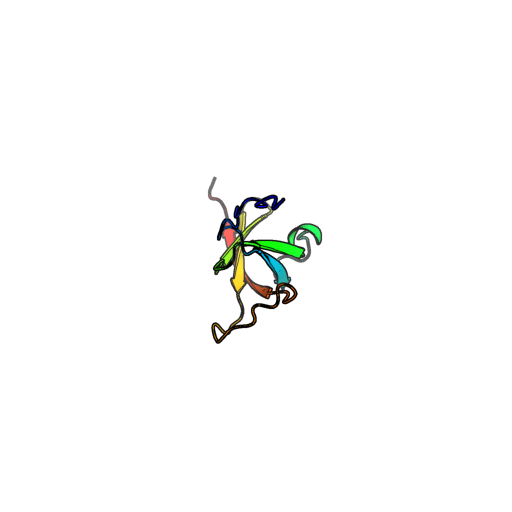Protein AF-A0A246RSG8-F1 (afdb_monomer_lite)

Structure (mmCIF, N/CA/C/O backbone):
data_AF-A0A246RSG8-F1
#
_entry.id   AF-A0A246RSG8-F1
#
loop_
_atom_site.group_PDB
_atom_site.id
_atom_site.type_symbol
_atom_site.label_atom_id
_atom_site.label_alt_id
_atom_site.label_comp_id
_atom_site.label_asym_id
_atom_site.label_entity_id
_atom_site.label_seq_id
_atom_site.pdbx_PDB_ins_code
_atom_site.Cartn_x
_atom_site.Cartn_y
_atom_site.Cartn_z
_atom_site.occupancy
_atom_site.B_iso_or_equiv
_atom_site.auth_seq_id
_atom_site.auth_comp_id
_atom_site.auth_asym_id
_atom_site.auth_atom_id
_atom_site.pdbx_PDB_model_num
ATOM 1 N N . MET A 1 1 ? 22.315 25.945 -39.291 1.00 38.03 1 MET A N 1
ATOM 2 C CA . MET A 1 1 ? 22.839 26.459 -38.008 1.00 38.03 1 MET A CA 1
ATOM 3 C C . MET A 1 1 ? 22.251 25.611 -36.898 1.00 38.03 1 MET A C 1
ATOM 5 O O . MET A 1 1 ? 21.041 25.617 -36.715 1.00 38.03 1 MET A O 1
ATOM 9 N N . SER A 1 2 ? 23.095 24.785 -36.279 1.00 40.34 2 SER A N 1
ATOM 10 C CA . SER A 1 2 ? 22.717 23.801 -35.264 1.00 40.34 2 SER A CA 1
ATOM 11 C C . SER A 1 2 ? 22.138 24.466 -34.024 1.00 40.34 2 SER A C 1
ATOM 13 O O . SER A 1 2 ? 22.799 25.278 -33.386 1.00 40.34 2 SER A O 1
ATOM 15 N N . SER A 1 3 ? 20.926 24.066 -33.659 1.00 39.22 3 SER A N 1
ATOM 16 C CA . SER A 1 3 ? 20.412 24.235 -32.306 1.00 39.22 3 SER A CA 1
ATOM 17 C C . SER A 1 3 ? 20.870 23.019 -31.496 1.00 39.22 3 SER A C 1
ATOM 19 O O . SER A 1 3 ? 20.428 21.913 -31.814 1.00 39.22 3 SER A O 1
ATOM 21 N N . PRO A 1 4 ? 21.718 23.149 -30.462 1.00 52.09 4 PRO A N 1
ATOM 22 C CA . PRO A 1 4 ? 21.901 22.057 -29.523 1.00 52.09 4 PRO A CA 1
ATOM 23 C C . PRO A 1 4 ? 20.651 22.022 -28.641 1.00 52.09 4 PRO A C 1
ATOM 25 O O . PRO A 1 4 ? 20.451 22.871 -27.772 1.00 52.09 4 PRO A O 1
ATOM 28 N N . ARG A 1 5 ? 19.748 21.073 -28.901 1.00 51.50 5 ARG A N 1
ATOM 29 C CA . ARG A 1 5 ? 18.712 20.744 -27.921 1.00 51.50 5 ARG A CA 1
ATOM 30 C C . ARG A 1 5 ? 19.431 20.174 -26.700 1.00 51.50 5 ARG A C 1
ATOM 32 O O . ARG A 1 5 ? 20.171 19.205 -26.817 1.00 51.50 5 ARG A O 1
ATOM 39 N N . ARG A 1 6 ? 19.261 20.868 -25.571 1.00 53.03 6 ARG A N 1
ATOM 40 C CA . ARG A 1 6 ? 19.746 20.526 -24.230 1.00 53.03 6 ARG A CA 1
ATOM 41 C C . ARG A 1 6 ? 19.775 19.011 -24.010 1.00 53.03 6 ARG A C 1
ATOM 43 O O . ARG A 1 6 ? 18.723 18.381 -24.005 1.00 53.03 6 ARG A O 1
ATOM 50 N N . PHE A 1 7 ? 20.956 18.463 -23.736 1.00 47.03 7 PHE A N 1
ATOM 51 C CA . PHE A 1 7 ? 21.060 17.222 -22.978 1.00 47.03 7 PHE A CA 1
ATOM 52 C C . PHE A 1 7 ? 20.647 17.538 -21.541 1.00 47.03 7 PHE A C 1
ATOM 54 O O . PHE A 1 7 ? 21.447 17.975 -20.718 1.00 47.03 7 PHE A O 1
ATOM 61 N N . SER A 1 8 ? 19.359 17.396 -21.270 1.00 51.47 8 SER A N 1
ATOM 62 C CA . SER A 1 8 ? 18.835 17.265 -19.916 1.00 51.47 8 SER A CA 1
ATOM 63 C C . SER A 1 8 ? 18.251 15.866 -19.803 1.00 51.47 8 SER A C 1
ATOM 65 O O . SER A 1 8 ? 17.054 15.716 -19.607 1.00 51.47 8 SER A O 1
ATOM 67 N N . ASP A 1 9 ? 19.093 14.849 -19.998 1.00 54.22 9 ASP A N 1
ATOM 68 C CA . ASP A 1 9 ? 18.734 13.484 -19.630 1.00 54.22 9 ASP A CA 1
ATOM 69 C C . ASP A 1 9 ? 19.179 13.274 -18.183 1.00 54.22 9 ASP A C 1
ATOM 71 O O . ASP A 1 9 ? 20.330 12.962 -17.868 1.00 54.22 9 ASP A O 1
ATOM 75 N N . VAL A 1 10 ? 18.274 13.631 -17.280 1.00 54.41 10 VAL A N 1
ATOM 76 C CA . VAL A 1 10 ? 18.366 13.276 -15.873 1.00 54.41 10 VAL A CA 1
ATOM 77 C C . VAL A 1 10 ? 18.177 11.763 -15.816 1.00 54.41 10 VAL A C 1
ATOM 79 O O . VAL A 1 10 ? 17.083 11.279 -16.072 1.00 54.41 10 VAL A O 1
ATOM 82 N N . ARG A 1 11 ? 19.223 11.010 -15.464 1.00 61.12 11 ARG A N 1
ATOM 83 C CA . ARG A 1 11 ? 19.092 9.606 -15.041 1.00 61.12 11 ARG A CA 1
ATOM 84 C C . ARG A 1 11 ? 18.388 9.536 -13.679 1.00 61.12 11 ARG A C 1
ATOM 86 O O . ARG A 1 11 ? 19.029 9.261 -12.666 1.00 61.12 11 ARG A O 1
ATOM 93 N N . GLY A 1 12 ? 17.105 9.863 -13.630 1.00 54.00 12 GLY A N 1
ATOM 94 C CA . GLY A 1 12 ? 16.326 9.914 -12.397 1.00 54.00 12 GLY A CA 1
ATOM 95 C C . GLY A 1 12 ? 14.849 9.746 -12.709 1.00 54.00 12 GLY A C 1
ATOM 96 O O . GLY A 1 12 ? 14.331 10.462 -13.557 1.00 54.00 12 GLY A O 1
ATOM 97 N N . ASP A 1 13 ? 14.224 8.796 -12.015 1.00 62.53 13 ASP A N 1
ATOM 98 C CA . ASP A 1 13 ? 12.841 8.333 -12.175 1.00 62.53 13 ASP A CA 1
ATOM 99 C C . ASP A 1 13 ? 12.588 7.387 -13.354 1.00 62.53 13 ASP A C 1
ATOM 101 O O . ASP A 1 13 ? 11.611 7.524 -14.085 1.00 62.53 13 ASP A O 1
ATOM 105 N N . ASP A 1 14 ? 13.408 6.338 -13.475 1.00 78.44 14 ASP A N 1
ATOM 106 C CA . ASP A 1 14 ? 12.859 5.095 -14.021 1.00 78.44 14 ASP A CA 1
ATOM 107 C C . ASP A 1 14 ? 11.736 4.656 -13.068 1.00 78.44 14 ASP A C 1
ATOM 109 O O . ASP A 1 14 ? 11.957 4.447 -11.872 1.00 78.44 14 ASP A O 1
ATOM 113 N N . HIS A 1 15 ? 10.503 4.662 -13.554 1.00 80.69 15 HIS A N 1
ATOM 114 C CA . HIS A 1 15 ? 9.301 4.311 -12.810 1.00 80.69 15 HIS A CA 1
ATOM 115 C C . HIS A 1 15 ? 8.625 3.174 -13.570 1.00 80.69 15 HIS A C 1
ATOM 117 O O . HIS A 1 15 ? 8.515 3.231 -14.791 1.00 80.69 15 HIS A O 1
ATOM 123 N N . PHE A 1 16 ? 8.131 2.170 -12.851 1.00 84.69 16 PHE A N 1
ATOM 124 C CA . PHE A 1 16 ? 7.393 1.058 -13.445 1.00 84.69 16 PHE A CA 1
ATOM 125 C C . PHE A 1 16 ? 5.955 1.030 -12.937 1.00 84.69 16 PHE A C 1
ATOM 127 O O . PHE A 1 16 ? 5.649 1.487 -11.826 1.00 84.69 16 PHE A O 1
ATOM 134 N N . ASP A 1 17 ? 5.072 0.460 -13.749 1.00 88.69 17 ASP A N 1
ATOM 135 C CA . ASP A 1 17 ? 3.697 0.208 -13.350 1.00 88.69 17 ASP A CA 1
ATOM 136 C C . ASP A 1 17 ? 3.624 -0.980 -12.395 1.00 88.69 17 ASP A C 1
ATOM 138 O O . ASP A 1 17 ? 4.251 -2.017 -12.590 1.00 88.69 17 ASP A O 1
ATOM 142 N N . VAL A 1 18 ? 2.847 -0.823 -11.334 1.00 89.88 18 VAL A N 1
ATOM 143 C CA . VAL A 1 18 ? 2.720 -1.763 -10.225 1.00 89.88 18 VAL A CA 1
ATOM 144 C C . VAL A 1 18 ? 1.302 -2.279 -10.147 1.00 89.88 18 VAL A C 1
ATOM 146 O O . VAL A 1 18 ? 0.349 -1.496 -10.137 1.00 89.88 18 VAL A O 1
ATOM 149 N N . LEU A 1 19 ? 1.178 -3.589 -9.951 1.00 92.38 19 LEU A N 1
ATOM 150 C CA . LEU A 1 19 ? -0.060 -4.227 -9.534 1.00 92.38 19 LEU A CA 1
ATOM 151 C C . LEU A 1 19 ? 0.092 -4.870 -8.147 1.00 92.38 19 LEU A C 1
ATOM 153 O O . LEU A 1 19 ? 0.943 -5.733 -7.940 1.00 92.38 19 LEU A O 1
ATOM 157 N N . LEU A 1 20 ? -0.756 -4.469 -7.198 1.00 94.62 20 LEU A N 1
ATOM 158 C CA . LEU A 1 20 ? -0.835 -5.057 -5.861 1.00 94.62 20 LEU A CA 1
ATOM 159 C C . LEU A 1 20 ? -1.846 -6.212 -5.837 1.00 94.62 20 LEU A C 1
ATOM 161 O O . LEU A 1 20 ? -3.065 -6.008 -5.923 1.00 94.62 20 LEU A O 1
ATOM 165 N N . GLU A 1 21 ? -1.334 -7.424 -5.666 1.00 93.81 21 GLU A N 1
ATOM 166 C CA . GLU A 1 21 ? -2.108 -8.664 -5.635 1.00 93.81 21 GLU A CA 1
ATOM 167 C C . GLU A 1 21 ? -2.335 -9.147 -4.192 1.00 93.81 21 GLU A C 1
ATOM 169 O O . GLU A 1 21 ? -1.465 -9.032 -3.326 1.00 93.81 21 GLU A O 1
ATOM 174 N N . GLY A 1 22 ? -3.523 -9.696 -3.919 1.00 94.38 22 GLY A N 1
ATOM 175 C CA . GLY A 1 22 ? -3.917 -10.162 -2.586 1.00 94.38 22 GLY A CA 1
ATOM 176 C C . GLY A 1 22 ? -4.375 -9.033 -1.657 1.00 94.38 22 GLY A C 1
ATOM 177 O O . GLY A 1 22 ? -4.993 -8.055 -2.096 1.00 94.38 22 GLY A O 1
ATOM 178 N N . GLY A 1 23 ? -4.094 -9.182 -0.362 1.00 91.88 23 GLY A N 1
ATOM 179 C CA . GLY A 1 23 ? -4.439 -8.206 0.669 1.00 91.88 23 GLY A CA 1
ATOM 180 C C . GLY A 1 23 ? -5.944 -8.053 0.909 1.00 91.88 23 GLY A C 1
ATOM 181 O O . GLY A 1 23 ? -6.745 -8.855 0.423 1.00 91.88 23 GLY A O 1
ATOM 182 N N . PRO A 1 24 ? -6.359 -7.033 1.678 1.00 92.31 24 PRO A N 1
ATOM 183 C CA . PRO A 1 24 ? -7.758 -6.852 2.040 1.00 92.31 24 PRO A CA 1
ATOM 184 C C . PRO A 1 24 ? -8.641 -6.590 0.811 1.00 92.31 24 PRO A C 1
ATOM 186 O O . PRO A 1 24 ? -8.340 -5.739 -0.029 1.00 92.31 24 PRO A O 1
ATOM 189 N N . VAL A 1 25 ? -9.780 -7.289 0.737 1.00 90.75 25 VAL A N 1
ATOM 190 C CA . VAL A 1 25 ? -10.754 -7.177 -0.370 1.00 90.75 25 VAL A CA 1
ATOM 191 C C . VAL A 1 25 ? -11.258 -5.739 -0.539 1.00 90.75 25 VAL A C 1
ATOM 193 O O . VAL A 1 25 ? -11.479 -5.294 -1.658 1.00 90.75 25 VAL A O 1
ATOM 196 N N . GLY A 1 26 ? -11.368 -4.983 0.558 1.00 91.62 26 GLY A N 1
ATOM 197 C CA . GLY A 1 26 ? -11.802 -3.585 0.546 1.00 91.62 26 GLY A CA 1
ATOM 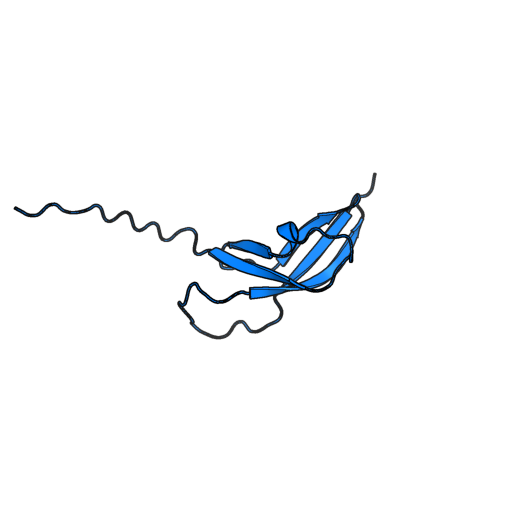198 C C . GLY A 1 26 ? -10.736 -2.563 0.130 1.00 91.62 26 GLY A C 1
ATOM 199 O O . GLY A 1 26 ? -10.992 -1.364 0.247 1.00 91.62 26 GLY A O 1
ATOM 200 N N . LEU A 1 27 ? -9.538 -2.986 -0.294 1.00 91.31 27 LEU A N 1
ATOM 201 C CA . LEU A 1 27 ? -8.510 -2.054 -0.755 1.00 91.31 27 LEU A CA 1
ATOM 202 C C . LEU A 1 27 ? -8.882 -1.472 -2.135 1.00 91.31 27 LEU A C 1
ATOM 204 O O . LEU A 1 27 ? -9.106 -2.259 -3.063 1.00 91.31 27 LEU A O 1
ATOM 208 N N . PRO A 1 28 ? -8.909 -0.133 -2.308 1.00 92.56 28 PRO A N 1
ATOM 209 C CA . PRO A 1 28 ? -9.331 0.498 -3.557 1.00 92.56 28 PRO A CA 1
ATOM 210 C C . PRO A 1 28 ? -8.510 0.064 -4.775 1.00 92.56 28 PRO A C 1
ATOM 212 O O . PRO A 1 28 ? -7.284 -0.036 -4.711 1.00 92.56 28 PRO A O 1
ATOM 215 N N . ALA A 1 29 ? -9.173 -0.103 -5.923 1.00 88.75 29 ALA A N 1
ATOM 216 C CA . ALA A 1 29 ? -8.515 -0.456 -7.185 1.00 88.75 29 ALA A CA 1
ATOM 217 C C . ALA A 1 29 ? -7.461 0.581 -7.617 1.00 88.75 29 ALA A C 1
ATOM 219 O O . ALA A 1 29 ? -6.399 0.211 -8.109 1.00 88.75 29 ALA A O 1
ATOM 220 N N . THR A 1 30 ? -7.702 1.864 -7.338 1.00 89.38 30 THR A N 1
ATOM 221 C CA . THR A 1 30 ? -6.747 2.962 -7.574 1.00 89.38 30 THR A CA 1
ATOM 222 C C . THR A 1 30 ? -5.491 2.874 -6.708 1.00 89.38 30 THR A C 1
ATOM 224 O O . THR A 1 30 ? -4.476 3.476 -7.032 1.00 89.38 30 THR A O 1
ATOM 227 N N . THR A 1 31 ? -5.538 2.143 -5.592 1.00 91.88 31 THR A N 1
ATOM 228 C CA . THR A 1 31 ? -4.351 1.837 -4.784 1.00 91.88 31 THR A CA 1
ATOM 229 C C . THR A 1 31 ? -3.642 0.584 -5.288 1.00 91.88 31 THR A C 1
ATOM 231 O O . THR A 1 31 ? -2.425 0.476 -5.145 1.00 91.88 31 THR A O 1
ATOM 234 N N . ARG A 1 32 ? -4.396 -0.355 -5.877 1.00 93.25 32 ARG A N 1
ATOM 235 C CA . ARG A 1 32 ? -3.869 -1.612 -6.415 1.00 93.25 32 ARG A CA 1
ATOM 236 C C . ARG A 1 32 ? -3.064 -1.414 -7.694 1.00 93.25 32 ARG A C 1
ATOM 238 O O . ARG A 1 32 ? -2.065 -2.100 -7.847 1.00 93.25 32 ARG A O 1
ATOM 245 N N . ALA A 1 33 ? -3.469 -0.501 -8.572 1.00 91.69 33 ALA A N 1
ATOM 246 C CA . ALA A 1 33 ? -2.717 -0.134 -9.770 1.00 91.69 33 ALA A CA 1
ATOM 247 C C . ALA A 1 33 ? -2.083 1.251 -9.579 1.00 91.69 33 ALA A C 1
ATOM 249 O O . ALA A 1 33 ? -2.801 2.239 -9.420 1.00 91.69 33 ALA A O 1
ATOM 250 N N . ARG A 1 34 ? -0.750 1.327 -9.547 1.00 89.88 34 ARG A N 1
ATOM 25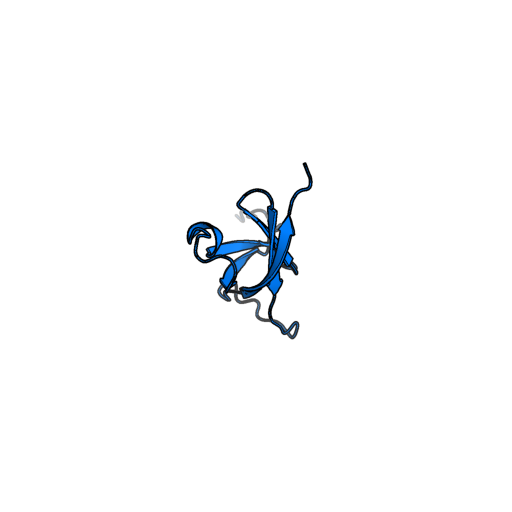1 C CA . ARG A 1 34 ? 0.002 2.577 -9.322 1.00 89.88 34 ARG A CA 1
ATOM 252 C C . ARG A 1 34 ? 1.388 2.494 -9.943 1.00 89.88 34 ARG A C 1
ATOM 254 O O . ARG A 1 34 ? 1.854 1.396 -10.174 1.00 89.88 34 ARG A O 1
ATOM 261 N N . SER A 1 35 ? 2.092 3.608 -10.094 1.00 89.19 35 SER A N 1
ATOM 262 C CA . SER A 1 35 ? 3.512 3.583 -10.472 1.00 89.19 35 SER A CA 1
ATOM 263 C C . SER A 1 35 ? 4.419 3.679 -9.235 1.00 89.19 35 SER A C 1
ATOM 265 O O . SER A 1 35 ? 4.018 4.232 -8.196 1.00 89.19 35 SER A O 1
ATOM 267 N N . ALA A 1 36 ? 5.630 3.131 -9.323 1.00 88.12 36 ALA A N 1
ATOM 268 C CA . ALA A 1 36 ? 6.644 3.201 -8.270 1.00 88.12 36 ALA A CA 1
ATOM 269 C C . ALA A 1 36 ? 8.060 3.362 -8.853 1.00 88.12 36 ALA A C 1
ATOM 271 O O . ALA A 1 36 ? 8.301 2.902 -9.970 1.00 88.12 36 ALA A O 1
ATOM 272 N N . PRO A 1 37 ? 9.000 3.958 -8.092 1.00 86.88 37 PRO A N 1
ATOM 273 C CA . PRO A 1 37 ? 10.389 4.070 -8.518 1.00 86.88 37 PRO A CA 1
ATOM 274 C C . PRO A 1 37 ? 11.022 2.707 -8.779 1.00 86.88 37 PRO A C 1
ATOM 276 O O . PRO A 1 37 ? 10.827 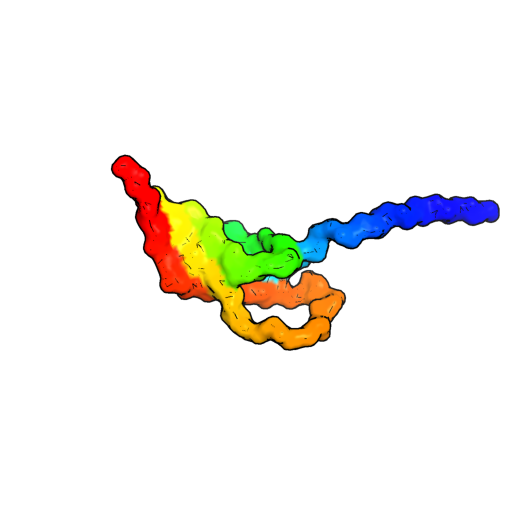1.758 -8.006 1.00 86.88 37 PRO A O 1
ATOM 279 N N . ALA A 1 38 ? 11.852 2.637 -9.811 1.00 80.06 38 ALA A N 1
ATOM 280 C CA . ALA A 1 38 ? 12.751 1.527 -10.057 1.00 80.06 38 ALA A CA 1
ATOM 281 C C . ALA A 1 38 ? 13.578 1.212 -8.807 1.00 80.06 38 ALA A C 1
ATOM 283 O O . ALA A 1 38 ? 13.968 2.091 -8.038 1.00 80.06 38 ALA A O 1
ATOM 284 N N . GLY A 1 39 ? 13.795 -0.078 -8.558 1.00 81.75 39 GLY A N 1
ATOM 285 C CA . GLY A 1 39 ? 14.450 -0.549 -7.337 1.00 81.75 39 GLY A CA 1
ATOM 286 C C . GLY A 1 39 ? 13.546 -0.613 -6.099 1.00 81.75 39 GLY A C 1
ATOM 287 O O . GLY A 1 39 ? 13.992 -1.095 -5.058 1.00 81.75 39 GLY A O 1
ATOM 288 N N . THR A 1 40 ? 12.268 -0.216 -6.184 1.00 87.62 40 THR A N 1
ATOM 289 C CA . THR A 1 40 ? 11.303 -0.480 -5.104 1.00 87.62 40 THR A CA 1
ATOM 290 C C . THR A 1 40 ? 11.203 -1.989 -4.859 1.00 87.62 40 THR A C 1
ATOM 292 O O . THR A 1 40 ? 10.777 -2.742 -5.730 1.00 87.62 40 THR A O 1
ATOM 295 N N . GLY A 1 41 ? 11.599 -2.442 -3.666 1.00 87.94 41 GLY A N 1
ATOM 296 C CA . GLY A 1 41 ? 11.488 -3.850 -3.254 1.00 87.94 41 GLY A CA 1
ATOM 297 C C . GLY A 1 41 ? 10.223 -4.163 -2.449 1.00 87.94 41 GLY A C 1
ATOM 298 O O . GLY A 1 41 ? 9.736 -5.292 -2.459 1.00 87.94 41 GLY A O 1
ATOM 299 N N . ARG A 1 42 ? 9.655 -3.154 -1.775 1.00 92.50 42 ARG A N 1
ATOM 300 C CA . ARG A 1 42 ? 8.471 -3.297 -0.918 1.00 92.50 42 ARG A CA 1
ATOM 301 C C . ARG A 1 42 ? 7.590 -2.056 -0.972 1.00 92.50 42 ARG A C 1
ATOM 303 O O . ARG A 1 42 ? 8.095 -0.936 -0.922 1.00 92.50 42 ARG A O 1
ATOM 310 N N . ILE A 1 43 ? 6.277 -2.263 -0.969 1.00 94.38 43 ILE A N 1
ATOM 311 C CA . ILE A 1 43 ? 5.267 -1.203 -0.915 1.00 94.38 43 ILE A CA 1
ATOM 312 C C . ILE A 1 43 ? 4.456 -1.354 0.371 1.00 94.38 43 ILE A C 1
ATOM 314 O O . ILE A 1 43 ? 3.961 -2.433 0.692 1.00 94.38 43 ILE A O 1
ATOM 318 N N . LYS A 1 44 ? 4.318 -0.251 1.111 1.00 95.38 44 LYS A N 1
ATOM 319 C CA . LYS A 1 44 ? 3.468 -0.161 2.303 1.00 95.38 44 LYS A CA 1
ATOM 320 C C . LYS A 1 44 ? 2.267 0.720 2.002 1.00 95.38 44 LYS A C 1
ATOM 322 O O . LYS A 1 44 ? 2.437 1.866 1.587 1.00 95.38 44 LYS A O 1
ATOM 327 N N . VAL A 1 45 ? 1.071 0.208 2.255 1.00 94.62 45 VAL A N 1
ATOM 328 C CA . VAL A 1 45 ? -0.185 0.924 2.021 1.00 94.62 45 VAL A CA 1
ATOM 329 C C . VAL A 1 45 ? -0.891 1.167 3.354 1.00 94.62 45 VAL A C 1
ATOM 331 O O . VAL A 1 45 ? -1.260 0.195 4.012 1.00 94.62 45 VAL A O 1
ATOM 334 N N . PRO A 1 46 ? -1.094 2.428 3.776 1.00 94.19 46 PRO A N 1
ATOM 335 C CA . PRO A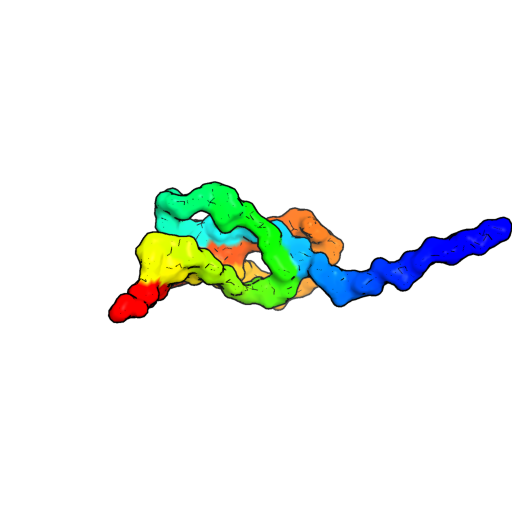 1 46 ? -1.921 2.732 4.938 1.00 94.19 46 PRO A CA 1
ATOM 336 C C . PRO A 1 46 ? -3.368 2.283 4.700 1.00 94.19 46 PRO A C 1
ATOM 338 O O . PRO A 1 46 ? -3.984 2.679 3.711 1.00 94.19 46 PRO A O 1
ATOM 341 N N . TYR A 1 47 ? -3.920 1.470 5.599 1.00 94.31 47 TYR A N 1
ATOM 342 C CA . TYR A 1 47 ? -5.300 0.993 5.499 1.00 94.31 47 TYR A CA 1
ATOM 343 C C . TYR A 1 47 ? -5.880 0.643 6.878 1.00 94.31 47 TYR A C 1
ATOM 345 O O . TYR A 1 47 ? -5.283 -0.109 7.653 1.00 94.31 47 TYR A O 1
ATOM 353 N N . LEU A 1 48 ? -7.056 1.207 7.190 1.00 92.44 48 LEU A N 1
ATOM 354 C CA . LEU A 1 48 ? -7.841 0.950 8.412 1.00 92.44 48 LEU A CA 1
ATOM 355 C C . LEU A 1 48 ? -7.016 0.957 9.720 1.00 92.44 48 LEU A C 1
ATOM 357 O O . LEU A 1 48 ? -7.091 0.015 10.508 1.00 92.44 48 LEU A O 1
ATOM 361 N N . GLY A 1 49 ? -6.191 1.984 9.948 1.00 91.88 49 GLY A N 1
ATOM 362 C CA . GLY A 1 49 ? -5.374 2.089 11.172 1.00 91.88 49 GLY A CA 1
ATOM 363 C C . GLY A 1 49 ? -4.162 1.145 11.212 1.00 91.88 49 GLY A C 1
ATOM 364 O O . GLY A 1 49 ? -3.683 0.763 12.279 1.00 91.88 49 GLY A O 1
ATOM 365 N N . GLY A 1 50 ? -3.669 0.724 10.048 1.00 94.38 50 GLY A N 1
ATOM 366 C CA . GLY A 1 50 ? -2.485 -0.113 9.904 1.00 94.38 50 GLY A CA 1
ATOM 367 C C . GLY A 1 50 ? -1.775 0.113 8.573 1.00 94.38 50 GLY A C 1
ATOM 368 O O . GLY A 1 50 ? -2.106 1.034 7.828 1.00 94.38 50 GLY A O 1
ATOM 369 N N . TYR A 1 51 ? -0.820 -0.762 8.273 1.00 95.88 51 TYR A N 1
ATOM 370 C CA . TYR A 1 51 ? -0.162 -0.852 6.975 1.00 95.88 51 TYR A CA 1
ATOM 371 C C . TYR A 1 51 ? -0.305 -2.258 6.417 1.00 95.88 51 TYR A C 1
ATOM 373 O O . TYR A 1 51 ? 0.047 -3.226 7.093 1.00 95.88 51 TYR A O 1
ATOM 381 N N . GLU A 1 52 ? -0.743 -2.341 5.172 1.00 96.88 52 GLU A N 1
ATOM 382 C CA . GLU A 1 52 ? -0.640 -3.533 4.342 1.00 96.88 52 GLU A CA 1
ATOM 383 C C . GLU A 1 52 ? 0.735 -3.533 3.670 1.00 96.88 52 GLU A C 1
ATOM 385 O O . GLU A 1 52 ? 1.147 -2.523 3.089 1.00 96.88 52 GLU A O 1
ATOM 390 N N . HIS A 1 53 ? 1.461 -4.640 3.774 1.00 96.69 53 HIS A N 1
ATOM 391 C CA . HIS A 1 53 ? 2.783 -4.802 3.178 1.00 96.69 53 HIS A CA 1
ATOM 392 C C . HIS A 1 53 ? 2.667 -5.687 1.948 1.00 96.69 53 HIS A C 1
ATOM 394 O O . HIS A 1 53 ? 2.057 -6.755 1.993 1.00 96.69 53 HIS A O 1
ATOM 400 N N . PHE A 1 54 ? 3.267 -5.224 0.859 1.00 95.81 54 PHE A N 1
ATOM 401 C CA . PHE A 1 54 ? 3.358 -5.953 -0.392 1.00 95.81 54 PHE A CA 1
ATOM 402 C C . PHE A 1 54 ? 4.819 -6.044 -0.810 1.00 95.81 54 PHE A C 1
ATOM 404 O O . PHE A 1 54 ? 5.540 -5.041 -0.790 1.00 95.81 54 PHE A O 1
ATOM 411 N N . GLU A 1 55 ? 5.244 -7.230 -1.215 1.00 93.81 55 GLU A N 1
ATOM 412 C CA . GLU A 1 55 ? 6.609 -7.514 -1.645 1.00 93.81 55 GLU A CA 1
ATOM 413 C C . GLU A 1 55 ? 6.603 -8.005 -3.086 1.00 93.81 55 GLU A C 1
ATOM 415 O O . GLU A 1 55 ? 5.671 -8.679 -3.536 1.00 93.81 55 GLU A O 1
ATOM 420 N N . ARG A 1 56 ? 7.636 -7.632 -3.837 1.00 89.75 56 ARG A N 1
ATOM 421 C CA . ARG A 1 56 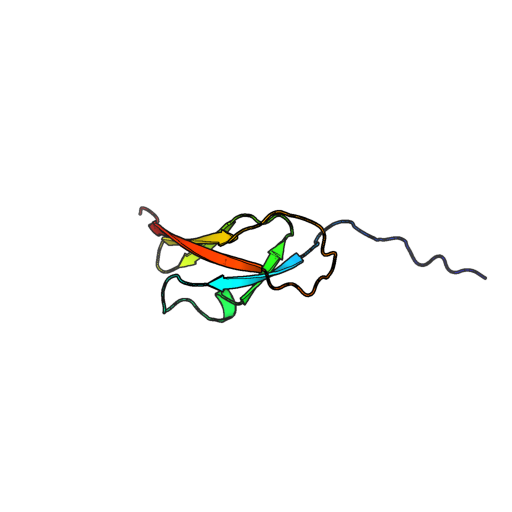? 7.786 -8.052 -5.228 1.00 89.75 56 ARG A CA 1
ATOM 422 C C . ARG A 1 56 ? 7.907 -9.577 -5.280 1.00 89.75 56 ARG A C 1
ATOM 424 O O . ARG A 1 56 ? 8.777 -10.147 -4.629 1.00 89.75 56 ARG A O 1
ATOM 431 N N . SER A 1 57 ? 7.049 -10.245 -6.047 1.00 81.31 57 SER A N 1
ATOM 432 C CA . SER A 1 57 ? 7.276 -11.661 -6.363 1.00 81.31 57 SER A CA 1
ATOM 433 C C . SER A 1 57 ? 8.366 -11.766 -7.432 1.00 81.31 57 SER A C 1
ATOM 435 O O . SER A 1 57 ? 8.302 -11.006 -8.391 1.00 81.31 57 SER A O 1
ATOM 437 N N . GLY A 1 58 ? 9.375 -12.626 -7.216 1.00 66.50 58 GLY A N 1
ATOM 438 C CA . GLY A 1 58 ? 10.645 -12.705 -7.974 1.00 66.50 58 GLY A CA 1
ATOM 439 C C . GLY A 1 58 ? 10.521 -12.791 -9.508 1.00 66.50 58 GLY A C 1
ATOM 440 O O . GLY A 1 58 ? 9.436 -12.992 -10.037 1.00 66.50 58 GLY A O 1
ATOM 441 N N . ASP A 1 59 ? 11.583 -12.632 -10.297 1.00 51.03 59 ASP A N 1
ATOM 442 C CA . ASP A 1 59 ? 13.014 -12.683 -9.985 1.00 51.03 59 ASP A CA 1
ATOM 443 C C . ASP A 1 59 ? 13.747 -11.401 -10.395 1.00 51.03 59 ASP A C 1
ATOM 445 O O . ASP A 1 59 ? 13.335 -10.648 -11.281 1.00 51.03 59 ASP A O 1
ATOM 449 N N . HIS A 1 60 ? 14.853 -11.162 -9.708 1.00 54.12 60 HIS A N 1
ATOM 450 C CA . HIS A 1 60 ? 15.827 -10.134 -10.019 1.00 54.12 60 HIS A CA 1
ATOM 451 C C . HIS A 1 60 ? 16.801 -10.742 -11.036 1.00 54.12 60 HIS A C 1
ATOM 453 O O . HIS A 1 60 ? 17.910 -11.100 -10.665 1.00 54.12 60 HIS A O 1
ATOM 459 N N . ASP A 1 61 ? 16.391 -10.916 -12.293 1.00 39.50 61 ASP A N 1
ATOM 460 C CA . ASP A 1 61 ? 17.319 -11.380 -13.327 1.00 39.50 61 ASP A CA 1
ATOM 461 C C . ASP A 1 61 ? 17.064 -10.673 -14.656 1.00 39.50 61 ASP A C 1
ATOM 463 O O . ASP A 1 61 ? 16.076 -10.923 -15.340 1.00 39.50 61 ASP A O 1
ATOM 467 N N . GLY A 1 62 ? 17.976 -9.756 -14.974 1.00 41.88 62 GLY A N 1
ATOM 468 C CA . GLY A 1 62 ? 18.213 -9.280 -16.328 1.00 41.88 62 GLY A CA 1
ATOM 469 C C . GLY A 1 62 ? 17.144 -8.372 -16.930 1.00 41.88 62 GLY A C 1
ATOM 470 O O . GLY A 1 62 ? 16.090 -8.816 -17.359 1.00 41.88 62 GLY A O 1
ATOM 471 N N . LEU A 1 63 ? 17.518 -7.102 -17.100 1.00 46.25 63 LEU A N 1
ATOM 472 C CA . LEU A 1 63 ? 17.432 -6.439 -18.404 1.00 46.25 63 LEU A CA 1
ATOM 473 C C . LEU A 1 63 ? 16.150 -6.737 -19.197 1.00 46.25 63 LEU A C 1
ATOM 475 O O . LEU A 1 63 ? 16.160 -7.516 -20.146 1.00 46.25 63 LEU A O 1
ATOM 479 N N . ASN A 1 64 ? 15.078 -6.024 -18.892 1.00 44.56 64 ASN A N 1
ATOM 480 C CA . ASN A 1 64 ? 14.290 -5.514 -19.996 1.00 44.56 64 ASN A CA 1
ATOM 481 C C . ASN A 1 64 ? 14.069 -4.034 -19.740 1.00 44.56 64 ASN A C 1
ATOM 483 O O . ASN A 1 64 ? 13.269 -3.642 -18.899 1.00 44.56 64 ASN A O 1
ATOM 487 N N . ASP A 1 65 ? 14.826 -3.240 -20.492 1.00 48.69 65 ASP A N 1
ATOM 488 C CA . ASP A 1 65 ? 14.723 -1.791 -20.699 1.00 48.69 65 ASP A CA 1
ATOM 489 C C . ASP A 1 65 ? 13.382 -1.419 -21.380 1.00 48.69 65 ASP A C 1
ATOM 491 O O . ASP A 1 65 ? 13.279 -0.457 -22.134 1.00 48.69 65 ASP A O 1
ATOM 495 N N . ASP A 1 66 ? 12.349 -2.244 -21.190 1.00 51.34 66 ASP A N 1
ATOM 496 C CA . ASP A 1 66 ? 11.034 -2.057 -21.766 1.00 51.34 66 ASP A CA 1
ATOM 497 C C . ASP A 1 66 ? 10.132 -1.524 -20.659 1.00 51.34 66 ASP A C 1
ATOM 499 O O . ASP A 1 66 ? 9.655 -2.261 -19.791 1.00 51.34 66 ASP A O 1
ATOM 503 N N . ALA A 1 67 ? 9.917 -0.210 -20.695 1.00 53.22 67 ALA A N 1
ATOM 504 C CA . ALA A 1 67 ? 9.086 0.560 -19.771 1.00 53.22 67 ALA A CA 1
ATOM 505 C C . ALA A 1 67 ? 7.606 0.102 -19.696 1.00 53.22 67 ALA A C 1
ATOM 507 O O . ALA A 1 67 ? 6.788 0.768 -19.067 1.00 53.22 67 ALA A O 1
ATOM 508 N N . SER A 1 68 ? 7.242 -1.023 -20.326 1.00 57.31 68 SER A N 1
ATOM 509 C CA . SER A 1 68 ? 5.883 -1.572 -20.383 1.00 57.31 68 SER A CA 1
ATOM 510 C C . SER A 1 68 ? 5.652 -2.793 -19.478 1.00 57.31 68 SER A C 1
ATOM 512 O O . SER A 1 68 ? 4.577 -3.396 -19.537 1.00 57.31 68 SER A O 1
ATOM 514 N N . GLN A 1 69 ? 6.619 -3.213 -18.652 1.00 72.25 69 GLN A N 1
ATOM 515 C CA . GLN A 1 69 ? 6.408 -4.344 -17.740 1.00 72.25 69 GLN A CA 1
ATOM 516 C C . GLN A 1 69 ? 5.682 -3.919 -16.453 1.00 72.25 69 GLN A C 1
ATOM 518 O O . GLN A 1 69 ? 6.244 -3.244 -15.593 1.00 72.25 69 GLN A O 1
ATOM 523 N N . VAL A 1 70 ? 4.437 -4.382 -16.287 1.00 83.38 70 VAL A N 1
ATOM 524 C CA . VAL A 1 70 ? 3.713 -4.271 -15.012 1.00 83.38 70 VAL A CA 1
ATOM 525 C C . VAL A 1 70 ? 4.331 -5.232 -13.995 1.00 83.38 70 VAL A C 1
ATOM 527 O O . VAL A 1 70 ? 4.304 -6.451 -14.171 1.00 83.38 70 VAL A O 1
ATOM 530 N N . VAL A 1 71 ? 4.858 -4.692 -12.901 1.00 87.88 71 VAL A N 1
ATOM 531 C CA . VAL A 1 71 ? 5.483 -5.452 -11.818 1.00 87.88 71 VAL A CA 1
ATOM 532 C C . VAL A 1 71 ? 4.452 -5.785 -10.745 1.00 87.88 71 VAL A C 1
ATOM 534 O O . VAL A 1 71 ? 3.792 -4.911 -10.182 1.00 87.88 71 VAL A O 1
ATOM 537 N N . VAL A 1 72 ? 4.342 -7.069 -10.410 1.00 90.75 72 VAL A N 1
ATOM 538 C CA . VAL A 1 72 ? 3.390 -7.546 -9.403 1.00 90.75 72 VAL A CA 1
ATOM 539 C C . VAL A 1 72 ? 4.032 -7.585 -8.016 1.00 90.75 72 VAL A C 1
ATOM 541 O O . VAL A 1 72 ? 5.062 -8.229 -7.795 1.00 90.75 72 VAL A O 1
ATOM 544 N N . PHE A 1 73 ? 3.385 -6.931 -7.055 1.00 93.19 73 PHE A N 1
ATOM 545 C CA . PHE A 1 73 ? 3.720 -7.006 -5.637 1.00 93.19 73 PHE A CA 1
ATOM 546 C C . PHE A 1 73 ? 2.616 -7.771 -4.914 1.00 93.19 73 PHE A C 1
ATOM 548 O O . PHE A 1 73 ? 1.452 -7.369 -4.926 1.00 93.19 73 PHE A O 1
ATOM 555 N N . ARG A 1 74 ? 2.979 -8.876 -4.267 1.00 94.94 74 ARG A N 1
ATOM 556 C CA . ARG A 1 74 ? 2.042 -9.725 -3.533 1.00 94.94 74 ARG A CA 1
ATOM 557 C C . ARG A 1 74 ? 1.975 -9.306 -2.078 1.00 94.94 74 ARG A C 1
ATOM 559 O O . ARG A 1 74 ? 2.995 -9.008 -1.460 1.00 94.94 74 ARG A O 1
ATOM 566 N N . TRP A 1 75 ? 0.766 -9.281 -1.536 1.00 96.56 75 TRP A N 1
ATOM 567 C CA . TRP A 1 75 ? 0.537 -9.010 -0.125 1.00 96.56 75 TRP A CA 1
ATOM 568 C C . TRP A 1 75 ? 1.197 -10.079 0.746 1.00 96.56 75 TRP A C 1
ATOM 570 O O . TRP A 1 75 ? 1.038 -11.272 0.488 1.00 96.56 75 TRP A O 1
ATOM 580 N N . THR A 1 76 ? 1.900 -9.647 1.789 1.00 95.50 76 THR A N 1
ATOM 581 C CA . THR A 1 76 ? 2.605 -10.544 2.713 1.00 95.50 76 THR A CA 1
ATOM 582 C C . THR A 1 76 ? 2.026 -10.488 4.117 1.00 95.50 76 THR A C 1
ATOM 584 O O . THR A 1 76 ? 1.767 -11.526 4.723 1.00 95.50 76 THR A O 1
ATOM 587 N N . MET A 1 77 ? 1.816 -9.285 4.654 1.00 95.19 77 MET A N 1
ATOM 588 C CA . MET A 1 77 ? 1.358 -9.110 6.029 1.00 95.19 77 MET A CA 1
ATOM 589 C C . MET A 1 77 ? 0.705 -7.747 6.275 1.00 95.19 77 MET A C 1
ATOM 591 O O . MET A 1 77 ? 0.851 -6.805 5.495 1.00 95.19 77 MET A O 1
ATOM 595 N N . ARG A 1 78 ? 0.055 -7.617 7.437 1.00 95.75 78 ARG A N 1
ATOM 596 C CA . ARG A 1 78 ? -0.460 -6.352 7.972 1.00 95.75 78 ARG A CA 1
ATOM 597 C C . ARG A 1 78 ? 0.192 -6.014 9.310 1.00 95.75 78 ARG A C 1
ATOM 599 O O . ARG A 1 78 ? 0.284 -6.868 10.186 1.00 95.75 78 ARG A O 1
ATOM 606 N N . THR A 1 79 ? 0.568 -4.752 9.507 1.00 95.62 79 THR A N 1
ATOM 607 C CA . THR A 1 79 ? 0.930 -4.203 10.829 1.00 95.62 79 THR A CA 1
ATOM 608 C C . THR A 1 79 ? -0.142 -3.236 11.315 1.00 95.62 79 THR A C 1
ATOM 610 O O . THR A 1 79 ? -0.521 -2.340 10.563 1.00 95.62 79 THR A O 1
ATOM 613 N N . LYS A 1 80 ? -0.591 -3.359 12.567 1.00 91.31 80 LYS A N 1
ATOM 614 C CA . LYS A 1 80 ? -1.463 -2.366 13.217 1.00 91.31 80 LYS A CA 1
ATOM 615 C C . LYS A 1 80 ? -0.619 -1.191 13.730 1.00 91.31 80 LYS A C 1
ATOM 617 O O . LYS A 1 80 ? 0.498 -1.412 14.193 1.00 91.31 80 LYS A O 1
ATOM 622 N N . ILE A 1 81 ? -1.131 0.036 13.645 1.00 83.62 81 ILE A N 1
ATOM 623 C CA . ILE A 1 81 ? -0.538 1.176 14.356 1.00 83.62 81 ILE A CA 1
ATOM 624 C C . ILE A 1 81 ? -0.971 1.054 15.820 1.00 83.62 81 ILE A C 1
ATOM 626 O O . ILE A 1 81 ? -2.161 0.913 16.098 1.00 83.62 81 ILE A O 1
ATOM 630 N N . ALA A 1 82 ? -0.009 1.017 16.741 1.00 72.25 82 ALA A N 1
ATOM 631 C CA . ALA A 1 82 ? -0.317 1.111 18.162 1.00 72.25 82 ALA A CA 1
ATOM 632 C C . ALA A 1 82 ? -0.741 2.556 18.466 1.00 72.25 82 ALA A C 1
ATOM 634 O O . ALA A 1 82 ? -0.028 3.482 18.077 1.00 72.25 82 ALA A O 1
ATOM 635 N N . GLU A 1 83 ? -1.915 2.715 19.076 1.00 63.78 83 GLU A N 1
ATOM 636 C CA . GLU A 1 83 ? -2.378 3.967 19.693 1.00 63.78 83 GLU A CA 1
ATOM 637 C C . GLU A 1 83 ? -1.760 4.147 21.080 1.00 63.78 83 GLU A C 1
ATOM 639 O O . GLU A 1 83 ? -1.555 3.114 21.764 1.00 63.78 83 GLU A O 1
#

Secondary structure (DSSP, 8-state):
--------------EEEEEEESS-TTS-HHHHEEEEETT--EEEEEETTEEEEEEEPS--------TT-PEEEEEEEEEEPP-

Radius of gyration: 17.29 Å; chains: 1; bounding box: 35×39×58 Å

Foldseek 3Di:
DDDPDDPPPDPDFPKAWEAEDDDDPPDDPVVRTDIDGPPDQKDWDDDDQKTWIWGFDDDPDDDDPDRHDYTYTYTDDIGHHDD

Sequence (83 aa):
MSSPRRFSDVRGDDHFDVLLEGGPVGLPATTRARSAPAGTGRIKVPYLGGYEHFERSGDHDGLNDDASQVVVFRWTMRTKIAE

pLDDT: mean 78.48, std 19.06, range [38.03, 96.88]

Organism: NCBI:txid1185415

InterPro domains:
  IPR046030 Protein of unknown function DUF5988 [PF19450] (15-83)